Protein AF-A0A7V6TKD7-F1 (afdb_monomer_lite)

Radius of gyration: 12.09 Å; chains: 1; bounding box: 25×31×27 Å

pLDDT: mean 70.99, std 19.69, range [36.41, 92.94]

Foldseek 3Di:
DDPQQVQLCLLVVLCVVVVHDLCVVCVVLVHDSVVNNCSNRSVDDPDDPSPPPPPPDDDDDPSVPPPDPDD

Secondary structure (DSSP, 8-state):
--HHHHHHHHHHHHHHHTT--HHHHHHHTTS-HHHHHHHHTTSS---S-S----S-SS---GGG----S--

Sequence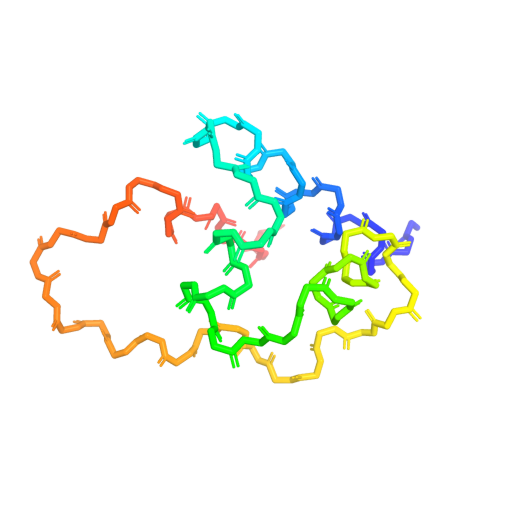 (71 aa):
MDTRLIFGRRLKEARNDSGITLKELANKVKLSESTVSRYEKGIIEAKHPLVKIPATKKDPPEWVNLPPLFR

Structure (mmCIF, N/CA/C/O backbone):
data_AF-A0A7V6TKD7-F1
#
_entry.id   AF-A0A7V6TKD7-F1
#
loop_
_atom_site.group_PDB
_atom_site.id
_atom_site.type_symbol
_atom_site.label_atom_id
_atom_site.label_alt_id
_atom_site.label_comp_id
_atom_site.label_asym_id
_atom_site.label_entity_id
_atom_site.label_seq_id
_atom_site.pdbx_PDB_ins_code
_atom_site.Cartn_x
_atom_site.Cartn_y
_atom_site.Cartn_z
_atom_site.occupancy
_atom_site.B_iso_or_equiv
_atom_site.auth_seq_id
_atom_site.auth_comp_id
_atom_site.auth_asym_id
_atom_site.auth_atom_id
_atom_site.pdbx_PDB_model_num
ATOM 1 N N . MET A 1 1 ? 13.092 2.676 -17.610 1.00 59.41 1 MET A N 1
ATOM 2 C CA . MET A 1 1 ? 11.877 2.699 -16.764 1.00 59.41 1 MET A CA 1
ATOM 3 C C . MET A 1 1 ? 12.284 2.282 -15.365 1.00 59.41 1 MET A C 1
ATOM 5 O O . MET A 1 1 ? 12.902 1.234 -15.240 1.00 59.41 1 MET A O 1
ATOM 9 N N . ASP A 1 2 ? 11.980 3.077 -14.341 1.00 74.25 2 ASP A N 1
ATOM 10 C CA . ASP A 1 2 ? 12.417 2.769 -12.975 1.00 74.25 2 ASP A CA 1
ATOM 11 C C . ASP A 1 2 ? 11.655 1.574 -12.388 1.00 74.25 2 ASP A C 1
ATOM 13 O O . ASP A 1 2 ? 10.431 1.608 -12.229 1.00 74.25 2 ASP A O 1
ATOM 17 N N . THR A 1 3 ? 12.388 0.525 -12.010 1.00 73.12 3 THR A N 1
ATOM 18 C CA . THR A 1 3 ? 11.851 -0.735 -11.464 1.00 73.12 3 THR A CA 1
ATOM 19 C C . THR A 1 3 ? 10.976 -0.517 -10.223 1.00 73.12 3 THR A C 1
ATOM 21 O O . THR A 1 3 ? 9.972 -1.203 -10.032 1.00 73.12 3 THR A O 1
ATOM 24 N N . ARG A 1 4 ? 11.298 0.501 -9.411 1.00 75.56 4 ARG A N 1
ATOM 25 C CA . ARG A 1 4 ? 10.538 0.884 -8.205 1.00 75.56 4 ARG A CA 1
ATOM 26 C C . ARG A 1 4 ? 9.144 1.426 -8.533 1.00 75.56 4 ARG A C 1
ATOM 28 O O . ARG A 1 4 ? 8.190 1.123 -7.822 1.00 75.56 4 ARG A O 1
ATOM 35 N N . LEU A 1 5 ? 9.012 2.181 -9.627 1.00 79.75 5 LEU A N 1
ATOM 36 C CA . LEU A 1 5 ? 7.725 2.721 -10.077 1.00 79.75 5 LEU A CA 1
ATOM 37 C C . LEU A 1 5 ? 6.818 1.621 -10.636 1.00 79.75 5 LEU A C 1
ATOM 39 O O . LEU A 1 5 ? 5.609 1.657 -10.425 1.00 79.75 5 LEU A O 1
ATOM 43 N N . ILE A 1 6 ? 7.392 0.633 -11.332 1.00 83.19 6 ILE A N 1
ATOM 44 C CA . ILE A 1 6 ? 6.640 -0.520 -11.851 1.00 83.19 6 ILE A CA 1
ATOM 45 C C . ILE A 1 6 ? 6.095 -1.361 -10.693 1.00 83.19 6 ILE A C 1
ATOM 47 O O . ILE A 1 6 ? 4.914 -1.705 -10.694 1.00 83.19 6 ILE A O 1
ATOM 51 N N . PHE A 1 7 ? 6.931 -1.645 -9.690 1.00 83.81 7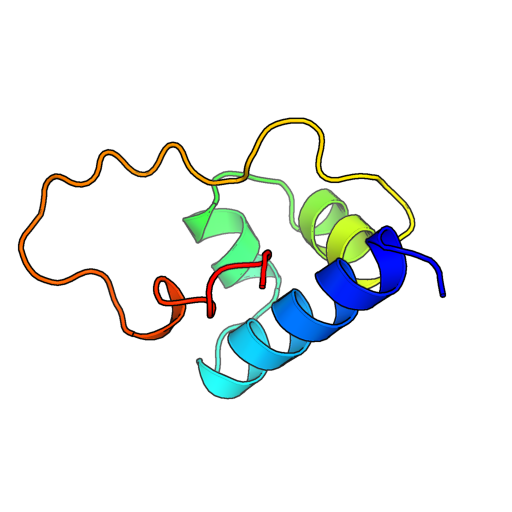 PHE A N 1
ATOM 52 C CA . PHE A 1 7 ? 6.508 -2.371 -8.494 1.00 83.81 7 PHE A CA 1
ATOM 53 C C . PHE A 1 7 ? 5.384 -1.639 -7.748 1.00 83.81 7 PHE A C 1
ATOM 55 O O . PHE A 1 7 ? 4.350 -2.237 -7.462 1.00 83.81 7 PHE A O 1
ATOM 62 N N . GLY A 1 8 ? 5.558 -0.340 -7.483 1.00 85.75 8 GLY A N 1
ATOM 63 C CA . GLY A 1 8 ? 4.561 0.460 -6.772 1.00 85.75 8 GLY A CA 1
ATOM 64 C C . GLY A 1 8 ? 3.208 0.512 -7.483 1.00 85.75 8 GLY A C 1
ATOM 65 O O . GLY A 1 8 ? 2.170 0.344 -6.840 1.00 85.75 8 GLY A O 1
ATOM 66 N N . ARG A 1 9 ? 3.212 0.656 -8.817 1.00 86.81 9 ARG A N 1
ATOM 67 C CA . ARG A 1 9 ? 1.985 0.604 -9.628 1.00 86.81 9 ARG A CA 1
ATOM 68 C C . ARG A 1 9 ? 1.281 -0.745 -9.525 1.00 86.81 9 ARG A C 1
ATOM 70 O O . ARG A 1 9 ? 0.104 -0.769 -9.184 1.00 86.81 9 ARG A O 1
ATOM 77 N N . ARG A 1 10 ? 2.008 -1.849 -9.714 1.00 87.06 10 ARG A N 1
ATOM 78 C CA . ARG A 1 10 ? 1.446 -3.206 -9.610 1.00 87.06 10 ARG A CA 1
ATOM 79 C C . ARG A 1 10 ? 0.886 -3.511 -8.224 1.00 87.06 10 ARG A C 1
ATOM 81 O O . ARG A 1 10 ? -0.158 -4.139 -8.107 1.00 87.06 10 ARG A O 1
ATOM 88 N N . LEU A 1 11 ? 1.564 -3.054 -7.171 1.00 86.06 11 LEU A N 1
ATOM 89 C CA . LEU A 1 11 ? 1.087 -3.221 -5.799 1.00 86.06 11 LEU A CA 1
ATOM 90 C C . LEU A 1 11 ? -0.240 -2.484 -5.580 1.00 86.06 11 LEU A C 1
ATOM 92 O O . LEU A 1 11 ? -1.162 -3.037 -4.984 1.00 86.06 11 LEU A O 1
ATOM 96 N N . LYS A 1 12 ? -0.345 -1.256 -6.098 1.00 88.19 12 LYS A N 1
ATOM 97 C CA . LYS A 1 12 ? -1.569 -0.455 -6.034 1.00 88.19 12 LYS A CA 1
ATOM 98 C C . LYS A 1 12 ? -2.715 -1.090 -6.825 1.00 88.19 12 LYS A C 1
ATOM 100 O O . LYS A 1 12 ? -3.843 -1.087 -6.340 1.00 88.19 12 LYS A O 1
ATOM 105 N N . GLU A 1 13 ? -2.428 -1.614 -8.014 1.00 88.81 13 GLU A N 1
ATOM 106 C CA . GLU A 1 13 ? -3.387 -2.345 -8.855 1.00 88.81 13 GLU A CA 1
ATOM 107 C C . GLU A 1 13 ? -3.917 -3.575 -8.114 1.00 88.81 13 GLU A C 1
ATOM 109 O O . GLU A 1 13 ? -5.105 -3.626 -7.817 1.00 88.81 13 GLU A O 1
ATOM 114 N N . ALA A 1 14 ? -3.035 -4.466 -7.649 1.00 86.62 14 ALA A N 1
ATOM 115 C CA . ALA A 1 14 ? -3.429 -5.654 -6.889 1.00 86.62 14 ALA A CA 1
ATOM 116 C C . ALA A 1 14 ? -4.242 -5.317 -5.625 1.00 86.62 14 ALA A C 1
ATOM 118 O O . ALA A 1 14 ? -5.192 -6.024 -5.277 1.00 86.62 14 ALA A O 1
ATOM 119 N N . ARG A 1 15 ? -3.895 -4.221 -4.932 1.00 90.62 15 ARG A N 1
ATOM 120 C CA . ARG A 1 15 ? -4.655 -3.732 -3.774 1.00 90.62 15 ARG A CA 1
ATOM 121 C C . ARG A 1 15 ? -6.072 -3.303 -4.169 1.00 90.62 15 ARG A C 1
ATOM 123 O O . ARG A 1 15 ? -7.022 -3.646 -3.466 1.00 90.62 15 ARG A O 1
ATOM 130 N N . ASN A 1 16 ? -6.202 -2.546 -5.257 1.00 88.94 16 ASN A N 1
ATOM 131 C CA . ASN A 1 16 ? -7.489 -2.073 -5.763 1.00 88.94 16 ASN A CA 1
ATOM 132 C C . ASN A 1 16 ? -8.355 -3.230 -6.279 1.00 88.94 16 ASN A C 1
ATOM 134 O O . ASN A 1 16 ? -9.534 -3.275 -5.942 1.00 88.94 16 ASN A O 1
ATOM 138 N N . ASP A 1 17 ? -7.770 -4.181 -7.010 1.00 89.12 17 ASP A N 1
ATOM 139 C CA . ASP A 1 17 ? -8.460 -5.376 -7.517 1.00 89.12 17 ASP A CA 1
ATOM 140 C C . ASP A 1 17 ? -8.970 -6.257 -6.370 1.00 89.12 17 ASP A C 1
ATOM 142 O O . ASP A 1 17 ? -10.034 -6.862 -6.449 1.00 89.12 17 ASP A O 1
ATOM 146 N N . SER A 1 18 ? -8.241 -6.265 -5.251 1.00 82.94 18 SER A N 1
ATOM 147 C CA . SER A 1 18 ? -8.651 -6.948 -4.022 1.00 82.94 18 SER A CA 1
ATOM 148 C C . SER A 1 18 ? -9.706 -6.184 -3.210 1.00 82.94 18 SER A C 1
ATOM 150 O O . SER A 1 18 ? -10.139 -6.685 -2.173 1.00 82.94 18 SER A O 1
ATOM 152 N N . GLY A 1 19 ? -10.074 -4.960 -3.606 1.00 92.62 19 GLY A N 1
ATOM 153 C CA . GLY A 1 19 ? -11.048 -4.126 -2.897 1.00 92.62 19 GLY A CA 1
ATOM 154 C C . GLY A 1 19 ? -10.630 -3.707 -1.483 1.00 92.62 19 GLY A C 1
ATOM 155 O O . GLY A 1 19 ? -11.485 -3.317 -0.692 1.00 92.62 19 GLY A O 1
ATOM 156 N N . ILE A 1 20 ? -9.337 -3.793 -1.143 1.00 89.69 20 ILE A N 1
ATOM 157 C CA . ILE A 1 20 ? -8.838 -3.480 0.203 1.00 89.69 20 ILE A CA 1
ATOM 158 C C . ILE A 1 20 ? -8.215 -2.083 0.278 1.00 89.69 20 ILE A C 1
ATOM 160 O O . ILE A 1 20 ? -7.621 -1.544 -0.663 1.00 89.69 20 ILE A O 1
ATOM 164 N N . THR A 1 21 ? -8.304 -1.492 1.458 1.00 92.94 21 THR A N 1
ATOM 165 C CA . THR A 1 21 ? -7.674 -0.219 1.792 1.00 92.94 21 THR A CA 1
ATOM 166 C C . THR A 1 21 ? -6.170 -0.372 2.007 1.00 92.94 21 THR A C 1
ATOM 168 O O . THR A 1 21 ? -5.626 -1.459 2.223 1.00 92.94 21 THR A O 1
ATOM 171 N N . LEU A 1 22 ? -5.466 0.757 1.975 1.00 88.50 22 LEU A N 1
ATOM 172 C CA . LEU A 1 22 ? -4.022 0.810 2.196 1.00 88.50 22 LEU A CA 1
ATOM 173 C C . LEU A 1 22 ? -3.651 0.374 3.625 1.00 88.50 22 LEU A C 1
ATOM 175 O O . LEU A 1 22 ? -2.671 -0.346 3.818 1.00 88.50 22 LEU A O 1
ATOM 179 N N . LYS A 1 23 ? -4.494 0.720 4.606 1.00 91.06 23 LYS A N 1
ATOM 180 C CA . LYS A 1 23 ? -4.403 0.265 5.999 1.00 91.06 23 LYS A CA 1
ATOM 181 C C . LYS A 1 23 ? -4.575 -1.249 6.133 1.00 91.06 23 LYS A C 1
ATOM 183 O O . LYS A 1 23 ? -3.824 -1.887 6.864 1.00 91.06 23 LYS A O 1
ATOM 188 N N . GLU A 1 24 ? -5.529 -1.843 5.423 1.00 88.31 24 GLU A N 1
ATOM 189 C CA . GLU A 1 24 ? -5.725 -3.298 5.434 1.00 88.31 24 GLU A CA 1
ATOM 190 C C . GLU A 1 24 ? -4.554 -4.032 4.790 1.00 88.31 24 GLU A C 1
ATOM 192 O O . GLU A 1 24 ? -4.078 -5.018 5.352 1.00 88.31 24 GLU A O 1
ATOM 197 N N . LEU A 1 25 ? -4.042 -3.530 3.661 1.00 86.00 25 LEU A N 1
ATOM 198 C CA . LEU A 1 25 ? -2.825 -4.065 3.055 1.00 86.00 25 LEU A CA 1
ATOM 199 C C . LEU A 1 25 ? -1.658 -3.998 4.046 1.00 86.00 25 LEU A C 1
ATOM 201 O O . LEU A 1 25 ? -1.001 -5.010 4.275 1.00 86.00 25 LEU A O 1
ATOM 205 N N . ALA A 1 26 ? -1.450 -2.844 4.684 1.00 86.94 26 ALA A N 1
ATOM 206 C CA . ALA A 1 26 ? -0.411 -2.633 5.688 1.00 86.94 26 ALA A CA 1
ATOM 207 C C . ALA A 1 26 ? -0.523 -3.607 6.869 1.00 86.94 26 ALA A C 1
ATOM 209 O O . ALA A 1 26 ? 0.466 -4.244 7.232 1.00 86.94 26 ALA A O 1
ATOM 210 N N . ASN A 1 27 ? -1.734 -3.817 7.390 1.00 86.62 27 ASN A N 1
ATOM 211 C CA . ASN A 1 27 ? -1.997 -4.802 8.438 1.00 86.62 27 ASN A CA 1
ATOM 212 C C . ASN A 1 27 ? -1.667 -6.232 7.981 1.00 86.62 27 ASN A C 1
ATOM 214 O O . ASN A 1 27 ? -1.035 -6.981 8.727 1.00 86.62 27 ASN A O 1
ATOM 218 N N . LYS A 1 28 ? -2.043 -6.610 6.750 1.00 83.25 28 LYS A N 1
ATOM 219 C CA . LYS A 1 28 ? -1.763 -7.944 6.188 1.00 83.25 28 LYS A CA 1
ATOM 220 C C . LYS A 1 28 ? -0.267 -8.213 6.045 1.00 83.25 28 LYS A C 1
ATOM 222 O O . LYS A 1 28 ? 0.181 -9.314 6.354 1.00 83.25 28 LYS A O 1
ATOM 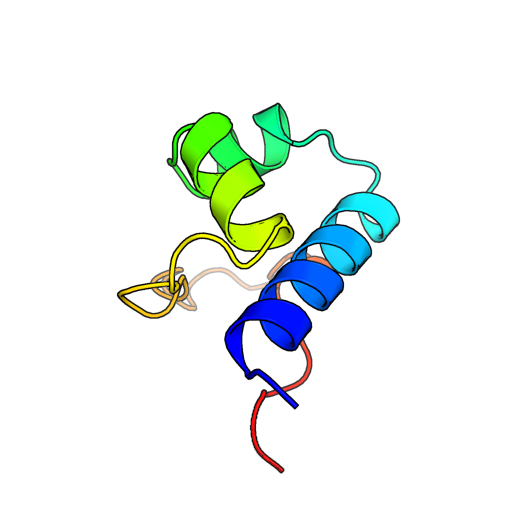227 N N . VAL A 1 29 ? 0.504 -7.213 5.617 1.00 81.62 29 VAL A N 1
ATOM 228 C CA . VAL A 1 29 ? 1.963 -7.335 5.445 1.00 81.62 29 VAL A CA 1
ATOM 229 C C . VAL A 1 29 ? 2.758 -6.940 6.695 1.00 81.62 29 VAL A C 1
ATOM 231 O O . VAL A 1 29 ? 3.985 -6.950 6.660 1.00 81.62 29 VAL A O 1
ATOM 234 N N . LYS A 1 30 ? 2.076 -6.619 7.806 1.00 81.94 30 LYS A N 1
ATOM 235 C CA . LYS A 1 30 ? 2.668 -6.166 9.079 1.00 81.94 30 LYS A CA 1
ATOM 236 C C . LYS A 1 30 ? 3.620 -4.975 8.915 1.00 81.94 30 LYS A C 1
ATOM 238 O O . LYS A 1 30 ? 4.673 -4.910 9.546 1.00 81.94 30 LYS A O 1
ATOM 243 N N . LEU A 1 31 ? 3.245 -4.029 8.062 1.00 86.06 31 LEU A N 1
ATOM 244 C CA . LEU A 1 31 ? 3.959 -2.772 7.859 1.00 86.06 31 LEU A CA 1
ATOM 245 C C . LEU A 1 31 ? 3.090 -1.592 8.279 1.00 86.06 31 LEU A C 1
ATOM 247 O O . LEU A 1 31 ? 1.886 -1.722 8.480 1.00 86.06 31 LEU A O 1
ATOM 251 N N . SER A 1 32 ? 3.703 -0.413 8.382 1.00 88.94 32 SER A N 1
ATOM 252 C CA . SER A 1 32 ? 2.932 0.817 8.536 1.00 88.94 32 SER A CA 1
ATOM 253 C C . SER A 1 32 ? 2.254 1.199 7.218 1.00 88.94 32 SER A C 1
ATOM 255 O O . SER A 1 32 ? 2.813 0.993 6.136 1.00 88.94 32 SER A O 1
ATOM 257 N N . GLU A 1 33 ? 1.080 1.819 7.307 1.00 90.56 33 GLU A N 1
ATOM 258 C CA . GLU A 1 33 ? 0.370 2.387 6.155 1.00 90.56 33 GLU A CA 1
ATOM 259 C C . GLU A 1 33 ? 1.264 3.360 5.369 1.00 90.56 33 GLU A C 1
ATOM 261 O O . GLU A 1 33 ? 1.352 3.298 4.143 1.00 90.56 33 GLU A O 1
ATOM 266 N N . SER A 1 34 ? 2.037 4.184 6.082 1.00 91.00 34 SER A N 1
ATOM 267 C CA . SER A 1 34 ? 3.031 5.089 5.500 1.00 91.00 34 SER A CA 1
ATOM 268 C C . SER A 1 34 ? 4.108 4.355 4.696 1.00 91.00 34 SER A C 1
ATOM 270 O O . SER A 1 34 ? 4.513 4.834 3.637 1.00 91.00 34 SER A O 1
ATOM 272 N N . THR A 1 35 ? 4.572 3.191 5.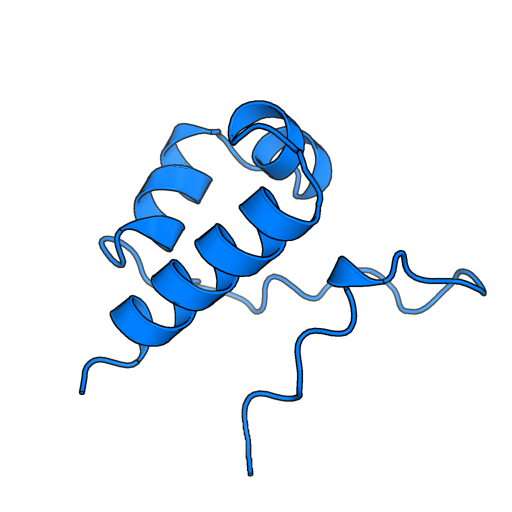162 1.00 87.38 35 THR A N 1
ATO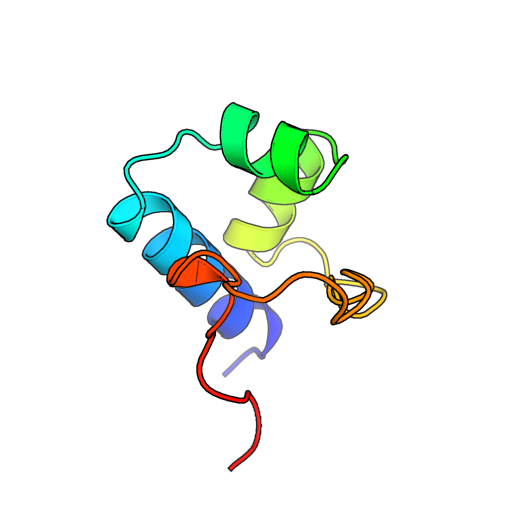M 273 C CA . THR A 1 35 ? 5.561 2.365 4.450 1.00 87.38 35 THR A CA 1
ATOM 274 C C . THR A 1 35 ? 4.969 1.815 3.156 1.00 87.38 35 THR A C 1
ATOM 276 O O . THR A 1 35 ? 5.572 1.964 2.096 1.00 87.38 35 THR A O 1
ATOM 279 N N . VAL A 1 36 ? 3.762 1.248 3.223 1.00 88.56 36 VAL A N 1
ATOM 280 C CA . VAL A 1 36 ? 3.050 0.724 2.047 1.00 88.56 36 VAL A CA 1
ATOM 281 C C . VAL A 1 36 ? 2.766 1.833 1.032 1.00 88.56 36 VAL A C 1
ATOM 283 O O . VAL A 1 36 ? 2.999 1.654 -0.160 1.00 88.56 36 VAL A O 1
ATOM 286 N N . SER A 1 37 ? 2.371 3.022 1.493 1.00 90.62 37 SER A N 1
ATOM 287 C CA . SER A 1 37 ? 2.126 4.175 0.620 1.00 90.62 37 SER A CA 1
ATOM 288 C C . SER A 1 37 ? 3.398 4.614 -0.107 1.00 90.62 37 SER A C 1
ATOM 290 O O . SER A 1 37 ? 3.369 4.934 -1.296 1.00 90.62 37 SER A O 1
ATOM 292 N N . ARG A 1 38 ? 4.544 4.602 0.585 1.00 89.25 38 ARG A N 1
ATOM 293 C CA . ARG A 1 38 ? 5.845 4.916 -0.020 1.00 89.25 38 ARG A CA 1
ATOM 294 C C . ARG A 1 38 ? 6.274 3.862 -1.044 1.00 89.25 38 ARG A C 1
ATOM 296 O O . ARG A 1 38 ? 6.911 4.244 -2.024 1.00 89.25 38 ARG A O 1
ATOM 303 N N . TYR A 1 39 ? 5.902 2.590 -0.862 1.00 87.38 39 TYR A N 1
ATOM 304 C CA . TYR A 1 39 ? 6.093 1.553 -1.881 1.00 87.38 39 TYR A CA 1
ATOM 305 C C . TYR A 1 39 ? 5.224 1.790 -3.114 1.00 87.38 39 TYR A C 1
ATOM 307 O O . TYR A 1 39 ? 5.760 1.804 -4.218 1.00 87.38 39 TYR A O 1
ATOM 315 N N . GLU A 1 40 ? 3.921 2.047 -2.950 1.00 87.38 40 GLU A N 1
ATOM 316 C CA . GLU A 1 40 ? 3.020 2.325 -4.084 1.00 87.38 40 GLU A CA 1
ATOM 317 C C . GLU A 1 40 ? 3.466 3.548 -4.899 1.00 87.38 40 GLU A C 1
ATOM 319 O O . GLU A 1 40 ? 3.340 3.575 -6.122 1.00 87.38 40 GLU A O 1
ATOM 324 N N . LYS A 1 41 ? 4.035 4.555 -4.227 1.00 87.75 41 LYS A N 1
ATOM 325 C CA . LYS A 1 41 ? 4.577 5.768 -4.856 1.00 87.75 41 LYS A CA 1
ATOM 326 C C . LYS A 1 41 ? 5.992 5.593 -5.427 1.00 87.75 41 LYS A C 1
ATOM 328 O O . LYS A 1 41 ? 6.508 6.529 -6.027 1.00 87.75 41 LYS A O 1
ATOM 333 N N . GLY A 1 42 ? 6.642 4.446 -5.211 1.00 82.75 42 GLY A N 1
ATOM 334 C CA . GLY A 1 42 ? 8.025 4.195 -5.633 1.00 82.75 42 GLY A CA 1
ATOM 335 C C . GLY A 1 42 ? 9.078 5.069 -4.934 1.00 82.75 42 GLY A C 1
ATOM 336 O O . GLY A 1 42 ? 10.194 5.184 -5.432 1.00 82.75 42 GLY A O 1
ATOM 337 N N . ILE A 1 43 ? 8.734 5.681 -3.791 1.00 83.06 43 ILE A N 1
ATOM 338 C CA . ILE A 1 43 ? 9.609 6.579 -3.009 1.00 83.06 43 ILE A CA 1
ATOM 339 C C . ILE A 1 43 ? 10.713 5.783 -2.312 1.00 83.06 43 ILE A C 1
ATOM 341 O O . ILE A 1 43 ? 11.840 6.252 -2.178 1.00 83.06 43 ILE A O 1
ATOM 345 N N . ILE A 1 44 ? 10.378 4.581 -1.844 1.00 81.06 44 ILE A N 1
ATOM 346 C CA . ILE A 1 44 ? 11.324 3.674 -1.200 1.00 81.06 44 ILE A CA 1
ATOM 347 C C . ILE A 1 44 ? 11.383 2.367 -1.977 1.00 81.06 44 ILE A C 1
ATOM 349 O O . ILE A 1 44 ? 10.383 1.871 -2.494 1.00 81.06 44 ILE A O 1
ATOM 353 N N . GLU A 1 45 ? 12.576 1.799 -2.044 1.00 70.69 45 GLU A N 1
ATOM 354 C CA . GLU A 1 45 ? 12.767 0.461 -2.576 1.00 70.69 45 GLU A CA 1
ATOM 355 C C . GLU A 1 45 ? 12.258 -0.566 -1.570 1.00 70.69 45 GLU A C 1
ATOM 357 O O . GLU A 1 45 ? 12.532 -0.448 -0.370 1.00 70.69 45 GLU A O 1
ATOM 362 N N . ALA A 1 46 ? 11.529 -1.573 -2.051 1.00 66.00 46 ALA A N 1
ATOM 363 C CA . ALA A 1 46 ? 11.198 -2.751 -1.263 1.00 66.00 46 ALA A CA 1
ATOM 364 C C . ALA A 1 46 ? 12.496 -3.501 -0.939 1.00 66.00 46 ALA A C 1
ATOM 366 O O . ALA A 1 46 ? 12.937 -4.382 -1.672 1.00 66.00 46 ALA A O 1
ATOM 367 N N . LYS A 1 47 ? 13.164 -3.085 0.140 1.00 58.00 47 LYS A N 1
ATOM 368 C CA . LYS A 1 47 ? 14.294 -3.818 0.696 1.00 58.00 47 LYS A CA 1
ATOM 369 C C . LYS A 1 47 ? 13.734 -5.064 1.359 1.00 58.00 47 LYS A C 1
ATOM 371 O O . LYS A 1 47 ? 12.890 -4.949 2.243 1.00 58.00 47 LYS A O 1
ATOM 376 N N . HIS A 1 48 ? 14.260 -6.212 0.939 1.00 50.00 48 HIS A N 1
ATOM 377 C CA . HIS A 1 48 ? 13.758 -7.552 1.231 1.00 50.00 48 HIS A CA 1
ATOM 378 C C . HIS A 1 48 ? 12.538 -7.907 0.363 1.00 50.00 48 HIS A C 1
ATOM 380 O O . HIS A 1 48 ? 11.613 -7.099 0.258 1.00 50.00 48 HIS A O 1
ATOM 386 N N . PRO A 1 49 ? 12.489 -9.101 -0.266 1.00 47.56 49 PRO A N 1
ATOM 387 C CA . PRO A 1 49 ? 11.257 -9.536 -0.896 1.00 47.56 49 PRO A CA 1
ATOM 388 C C . PRO A 1 49 ? 10.182 -9.498 0.188 1.00 47.56 49 PRO A C 1
ATOM 390 O O . PRO A 1 49 ? 10.355 -10.086 1.259 1.00 47.56 49 PRO A O 1
ATOM 393 N N . LEU A 1 50 ? 9.054 -8.855 -0.103 1.00 52.00 50 LEU A N 1
ATOM 394 C CA . LEU A 1 50 ? 7.817 -8.921 0.691 1.00 52.00 50 LEU A CA 1
ATOM 395 C C . LEU A 1 50 ? 7.247 -10.363 0.759 1.00 52.00 50 LEU A C 1
ATOM 397 O O . LEU A 1 50 ? 6.121 -10.591 1.183 1.00 52.00 50 LEU A O 1
ATOM 401 N N . VAL A 1 51 ? 8.060 -11.346 0.365 1.00 46.00 51 VAL A N 1
ATOM 402 C CA . VAL A 1 51 ? 7.835 -12.778 0.289 1.00 46.00 51 VAL A CA 1
ATOM 403 C C . VAL A 1 51 ? 8.728 -13.454 1.331 1.00 46.00 51 VAL A C 1
ATOM 405 O O . VAL A 1 51 ? 9.760 -14.049 1.040 1.00 46.00 51 VAL A O 1
ATOM 408 N N . LYS A 1 52 ? 8.321 -13.358 2.590 1.00 41.38 52 LYS A N 1
ATOM 409 C CA . LYS A 1 52 ? 8.421 -14.503 3.502 1.00 41.38 52 LYS A CA 1
ATOM 410 C C . LYS A 1 52 ? 7.034 -14.764 4.075 1.00 41.38 52 LYS A C 1
ATOM 412 O O . LYS A 1 52 ? 6.833 -14.783 5.282 1.00 41.38 52 LYS A O 1
ATOM 417 N N . ILE A 1 53 ? 6.060 -14.938 3.184 1.00 42.19 53 ILE A N 1
ATOM 418 C CA . ILE A 1 53 ? 4.907 -15.767 3.516 1.00 42.19 53 ILE A CA 1
ATOM 419 C C . ILE A 1 53 ? 5.469 -17.190 3.418 1.00 42.19 53 ILE A C 1
ATOM 421 O O . ILE A 1 53 ? 5.908 -17.560 2.326 1.00 42.19 53 ILE A O 1
ATOM 425 N N . PRO A 1 54 ? 5.592 -17.967 4.509 1.00 36.56 54 PRO A N 1
ATOM 426 C CA . PRO A 1 54 ? 5.921 -19.374 4.352 1.00 36.56 54 PRO A CA 1
ATOM 427 C C . PRO A 1 54 ? 4.846 -19.951 3.430 1.00 36.56 54 PRO A C 1
ATOM 429 O O . PRO A 1 54 ? 3.656 -19.738 3.663 1.00 36.56 54 PRO A O 1
ATOM 432 N N . ALA A 1 55 ? 5.264 -20.602 2.345 1.00 41.88 55 ALA A N 1
ATOM 433 C CA . ALA A 1 55 ? 4.406 -21.259 1.361 1.00 41.88 55 ALA A CA 1
ATOM 434 C C . ALA A 1 55 ? 3.698 -22.489 1.973 1.00 41.88 55 ALA A C 1
ATOM 436 O O . ALA A 1 55 ? 3.724 -23.591 1.440 1.00 41.88 55 ALA A O 1
ATOM 437 N N . THR A 1 56 ? 3.111 -22.318 3.154 1.00 42.94 56 THR A N 1
ATOM 438 C CA . THR A 1 56 ? 2.557 -23.355 4.011 1.00 42.94 56 THR A CA 1
ATOM 439 C C . THR A 1 56 ? 1.160 -22.936 4.445 1.00 42.94 56 THR A C 1
ATOM 441 O O . THR A 1 56 ? 0.910 -22.687 5.623 1.00 42.94 56 THR A O 1
ATOM 444 N N . LYS A 1 57 ? 0.245 -22.815 3.485 1.00 38.84 57 LYS A N 1
ATOM 445 C CA . LYS A 1 57 ? -1.162 -23.204 3.658 1.00 38.84 57 LYS A CA 1
ATOM 446 C C . LYS A 1 57 ? -1.882 -23.104 2.318 1.00 38.84 57 LYS A C 1
ATOM 448 O O . LYS A 1 57 ? -2.155 -22.014 1.843 1.00 38.84 57 LYS A O 1
ATOM 453 N N . LYS A 1 58 ? -2.104 -24.299 1.773 1.00 45.16 58 LYS A N 1
ATOM 454 C CA . LYS A 1 58 ? -3.016 -24.828 0.747 1.00 45.16 58 LYS A CA 1
ATOM 455 C C . LYS A 1 58 ? -3.792 -23.924 -0.223 1.00 45.16 58 LYS A C 1
ATOM 457 O O . LYS A 1 58 ? -4.057 -24.426 -1.295 1.00 45.16 58 LYS A O 1
ATOM 462 N N . ASP A 1 59 ? -4.072 -22.659 0.053 1.00 43.72 59 ASP A N 1
ATOM 463 C CA . ASP A 1 59 ? -4.744 -21.748 -0.879 1.00 43.72 59 ASP A CA 1
ATOM 464 C C . ASP A 1 59 ? -4.285 -20.311 -0.570 1.00 43.72 59 ASP A C 1
ATOM 466 O O . ASP A 1 59 ? -4.870 -19.639 0.288 1.00 43.72 59 ASP A O 1
ATOM 470 N N . PRO A 1 60 ? -3.183 -19.825 -1.172 1.00 50.81 60 PRO A N 1
ATOM 471 C CA . PRO A 1 60 ? -2.829 -18.420 -1.056 1.00 50.81 60 PRO A CA 1
ATOM 472 C C . PRO A 1 60 ? -3.942 -17.592 -1.721 1.00 50.81 60 PRO A C 1
ATOM 474 O O . PRO A 1 60 ? -4.370 -17.935 -2.824 1.00 50.81 60 PRO A O 1
ATOM 477 N N . PRO A 1 61 ? -4.449 -16.526 -1.078 1.00 49.72 61 PRO A N 1
ATOM 478 C CA . PRO A 1 61 ? -5.490 -15.711 -1.688 1.00 49.72 61 PRO A CA 1
ATOM 479 C C . PRO A 1 61 ? -4.966 -15.136 -3.007 1.00 49.72 61 PRO A C 1
ATOM 481 O O . PRO A 1 61 ? -3.796 -14.777 -3.093 1.00 49.72 61 PRO A O 1
ATOM 484 N N . GLU A 1 62 ? -5.823 -15.083 -4.023 1.00 45.56 62 GLU A N 1
ATOM 485 C CA . GLU A 1 62 ? -5.491 -14.882 -5.446 1.00 45.56 62 GLU A CA 1
ATOM 486 C C . GLU A 1 62 ? -4.502 -13.728 -5.725 1.00 45.56 62 GLU A C 1
ATOM 488 O O . GLU A 1 62 ? -3.648 -13.830 -6.603 1.00 45.56 62 GLU A O 1
ATOM 493 N N . TRP A 1 63 ? -4.501 -12.687 -4.888 1.00 52.50 63 TRP A N 1
ATOM 494 C CA . TRP A 1 63 ? -3.566 -11.554 -4.937 1.00 52.50 63 TRP A CA 1
ATOM 495 C C . TRP A 1 63 ? -2.099 -11.877 -4.583 1.00 52.50 63 TRP A C 1
ATOM 497 O O . TRP A 1 63 ? -1.213 -11.062 -4.837 1.00 52.50 63 TRP A O 1
ATOM 507 N N . VAL A 1 64 ? -1.815 -13.038 -3.985 1.00 51.62 64 VAL A N 1
ATOM 508 C CA . VAL A 1 64 ? -0.452 -13.542 -3.714 1.00 51.62 64 VAL A CA 1
ATOM 509 C C . VAL A 1 64 ? 0.191 -14.092 -4.987 1.00 51.62 64 VAL A C 1
ATOM 511 O O . VAL A 1 64 ? 1.417 -14.156 -5.076 1.00 51.62 64 VAL A O 1
ATOM 514 N N . ASN A 1 65 ? -0.612 -14.427 -5.998 1.00 49.16 65 ASN A N 1
ATOM 515 C CA . ASN A 1 65 ? -0.139 -14.873 -7.300 1.00 49.16 65 ASN A CA 1
ATOM 516 C C . ASN A 1 65 ? 0.208 -13.666 -8.190 1.00 49.16 65 ASN A C 1
ATOM 518 O O . ASN A 1 65 ? -0.263 -13.533 -9.318 1.00 49.16 65 ASN A O 1
ATOM 522 N N . LEU A 1 66 ? 1.023 -12.747 -7.660 1.00 49.91 66 LEU A N 1
ATOM 523 C CA . LEU A 1 66 ? 1.636 -11.709 -8.480 1.00 49.91 66 LEU A CA 1
ATOM 524 C C . LEU A 1 66 ? 2.429 -12.430 -9.579 1.00 49.91 66 LEU A C 1
ATOM 526 O O . LEU A 1 66 ? 3.278 -13.261 -9.237 1.00 49.91 66 LEU A O 1
ATOM 530 N N . PRO A 1 67 ? 2.171 -12.158 -10.874 1.00 40.50 67 PRO A N 1
ATOM 531 C CA . PRO A 1 67 ? 2.888 -12.824 -11.950 1.00 40.50 67 PRO A CA 1
ATOM 532 C C . PRO A 1 67 ? 4.384 -12.654 -11.694 1.00 40.50 67 PRO A C 1
ATOM 534 O O . PRO A 1 67 ? 4.786 -11.528 -11.357 1.00 40.50 67 PRO A O 1
ATOM 537 N N . PRO A 1 68 ? 5.188 -13.732 -11.808 1.00 40.66 68 PRO A N 1
ATOM 538 C CA . PRO A 1 68 ? 6.600 -13.680 -11.491 1.00 40.66 68 PRO A CA 1
ATOM 539 C C . PRO A 1 68 ? 7.206 -12.490 -12.225 1.00 40.66 68 PRO A C 1
ATOM 541 O O . PRO A 1 68 ? 7.250 -12.427 -13.454 1.00 40.66 68 PRO A O 1
ATOM 544 N N . LEU A 1 69 ? 7.611 -11.489 -11.440 1.00 47.16 69 LEU A N 1
ATOM 545 C CA . LEU A 1 69 ? 8.632 -10.552 -11.874 1.00 47.16 69 LEU A CA 1
ATOM 546 C C . LEU A 1 69 ? 9.774 -11.464 -12.326 1.00 47.16 69 LEU A C 1
ATOM 548 O O . LEU A 1 69 ? 10.127 -12.346 -11.555 1.00 47.16 69 LEU A O 1
ATOM 552 N N . PHE A 1 70 ? 10.268 -11.290 -13.551 1.00 42.06 70 PHE A N 1
ATOM 553 C CA . PHE A 1 70 ? 11.175 -12.189 -14.287 1.00 42.06 70 PHE A CA 1
ATOM 554 C C . PHE A 1 70 ? 10.476 -13.184 -15.235 1.00 42.06 70 PHE A C 1
ATOM 556 O O . PHE 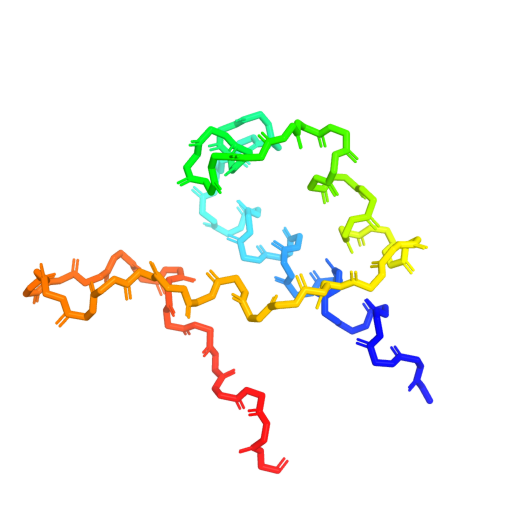A 1 70 ? 10.389 -14.385 -14.984 1.00 42.06 70 PHE A O 1
ATOM 563 N N . ARG A 1 71 ? 10.093 -12.669 -16.407 1.00 36.41 71 ARG A N 1
ATOM 564 C CA . ARG A 1 71 ? 10.612 -13.202 -17.670 1.00 36.41 71 ARG A CA 1
ATOM 565 C C . ARG A 1 71 ? 11.194 -12.052 -18.480 1.00 36.41 71 ARG A C 1
ATOM 567 O O . ARG A 1 71 ? 10.622 -10.944 -18.375 1.00 36.41 71 ARG A O 1
#